Protein AF-A0A962M7T5-F1 (afdb_monomer_lite)

Radius of gyration: 14.4 Å; chains: 1; bounding box: 27×33×38 Å

Secondary structure (DSSP, 8-state):
--HHHHHHHHHHHHHHHHHHHTSS-----SS--HHHHHHHHHHHHHHHHHHHHH--TT-HHHHHHHHHHHHHHHHHHHHTTPPPP-

Foldseek 3Di:
DDPVVVVVLVVVLVVVVVVVVVPVPDPPPPDCDPVNLVVLLVVLQVQLVVLVVVDDPVSVRSVVSVSVNVSSVVVVCVVVVPDDDD

pLDDT: mean 78.55, std 16.33, range [43.91, 97.94]

Sequence (86 aa):
MKREEVFNVISGERDYQEGQKRIKESHVVEDFPLSSGMEAIRYNLDKSNKAWYTGKEPYSEAMDYIRKIAAICVQMGEQYGMPKRY

Structure (mmCIF, N/CA/C/O backbone):
data_AF-A0A962M7T5-F1
#
_entry.id   AF-A0A962M7T5-F1
#
loop_
_atom_site.group_PDB
_atom_site.id
_atom_site.type_symbol
_atom_site.label_atom_id
_atom_site.label_alt_id
_atom_site.label_comp_id
_atom_site.label_asym_id
_atom_site.label_entity_id
_atom_site.label_seq_id
_atom_site.pdbx_PDB_ins_code
_atom_site.Cartn_x
_atom_site.Cartn_y
_atom_site.Cartn_z
_atom_site.occupancy
_atom_site.B_iso_or_equiv
_atom_site.auth_seq_id
_atom_site.auth_comp_id
_atom_site.auth_asym_id
_atom_site.auth_atom_id
_atom_site.pdbx_PDB_model_num
ATOM 1 N N . MET A 1 1 ? -12.306 -14.321 6.059 1.00 53.47 1 MET A N 1
ATOM 2 C CA . MET A 1 1 ? -12.008 -13.886 4.683 1.00 53.47 1 MET A CA 1
ATOM 3 C C . MET A 1 1 ? -11.252 -14.999 3.978 1.00 53.47 1 MET A C 1
ATOM 5 O O . MET A 1 1 ? -10.239 -15.456 4.502 1.00 53.47 1 MET A O 1
ATOM 9 N N . LYS A 1 2 ? -11.782 -15.507 2.867 1.00 71.06 2 LYS A N 1
ATOM 10 C CA . LYS A 1 2 ? -11.158 -16.578 2.076 1.00 71.06 2 LYS A CA 1
ATOM 11 C C . LYS A 1 2 ? -10.132 -15.976 1.111 1.00 71.06 2 LYS A C 1
ATOM 13 O O . LYS A 1 2 ? -10.275 -14.837 0.683 1.00 71.06 2 LYS A O 1
ATOM 18 N N . ARG A 1 3 ? -9.100 -16.739 0.740 1.00 63.66 3 ARG A N 1
ATOM 19 C CA . ARG A 1 3 ? -8.028 -16.289 -0.174 1.00 63.66 3 ARG A CA 1
ATOM 20 C C . ARG A 1 3 ? -8.567 -15.769 -1.517 1.00 63.66 3 ARG A C 1
ATOM 22 O O . ARG A 1 3 ? -8.028 -14.811 -2.058 1.00 63.66 3 ARG A O 1
ATOM 29 N N . GLU A 1 4 ? -9.648 -16.366 -2.011 1.00 74.25 4 GLU A N 1
ATOM 30 C CA . GLU A 1 4 ? -10.348 -15.957 -3.238 1.00 74.25 4 GLU A CA 1
ATOM 31 C C . GLU A 1 4 ? -10.936 -14.542 -3.144 1.00 74.25 4 GLU A C 1
ATOM 33 O O . GLU A 1 4 ? -10.853 -13.777 -4.100 1.00 74.25 4 GLU A O 1
ATOM 38 N N . GLU A 1 5 ? -11.452 -14.147 -1.977 1.00 62.56 5 GLU A N 1
ATOM 39 C CA . GLU A 1 5 ? -12.001 -12.801 -1.760 1.00 62.56 5 GLU A CA 1
ATOM 40 C C . GLU A 1 5 ? -10.901 -11.735 -1.834 1.00 62.56 5 GLU A C 1
ATOM 42 O O . GLU A 1 5 ? -11.115 -10.660 -2.386 1.00 62.56 5 GLU A O 1
ATOM 47 N N . VAL A 1 6 ? -9.698 -12.052 -1.344 1.00 61.56 6 VAL A N 1
ATOM 48 C CA . VAL A 1 6 ? -8.539 -11.145 -1.398 1.00 61.56 6 VAL A CA 1
ATOM 49 C C . VAL A 1 6 ? -8.081 -10.923 -2.836 1.00 61.56 6 VAL A C 1
ATOM 51 O O . VAL A 1 6 ? -7.823 -9.788 -3.230 1.00 61.56 6 VAL A O 1
ATOM 54 N N . PHE A 1 7 ? -8.003 -11.990 -3.634 1.00 67.19 7 PHE A N 1
ATOM 55 C CA . PHE A 1 7 ? -7.617 -11.869 -5.038 1.00 67.19 7 PHE A CA 1
ATOM 56 C C . PHE A 1 7 ? -8.654 -11.109 -5.860 1.00 67.19 7 PHE A C 1
ATOM 58 O O . PHE A 1 7 ? -8.261 -10.274 -6.665 1.00 67.19 7 PHE A O 1
ATOM 65 N N . ASN A 1 8 ? -9.948 -11.312 -5.604 1.00 71.38 8 ASN A N 1
ATOM 66 C CA . ASN A 1 8 ? -11.004 -10.564 -6.287 1.00 71.38 8 ASN A CA 1
ATOM 67 C C . ASN A 1 8 ? -10.932 -9.057 -5.998 1.00 71.38 8 ASN A C 1
ATOM 69 O O . ASN A 1 8 ? -11.132 -8.253 -6.905 1.00 71.38 8 ASN A O 1
ATOM 73 N N . VAL A 1 9 ? -10.602 -8.663 -4.762 1.00 68.31 9 VAL A N 1
ATOM 74 C CA . VAL A 1 9 ? -10.385 -7.248 -4.420 1.00 68.31 9 VAL A CA 1
ATOM 75 C C . VAL A 1 9 ? -9.178 -6.688 -5.174 1.00 68.31 9 VAL A C 1
ATOM 77 O O . VAL A 1 9 ? -9.289 -5.633 -5.786 1.00 68.31 9 VAL A O 1
ATOM 80 N N . ILE A 1 10 ? -8.050 -7.408 -5.201 1.00 69.69 10 ILE A N 1
ATOM 81 C CA . ILE A 1 10 ? -6.844 -6.981 -5.934 1.00 69.69 10 ILE A CA 1
ATOM 82 C C . ILE A 1 10 ? -7.122 -6.855 -7.440 1.00 69.69 10 ILE A C 1
ATOM 84 O O . ILE A 1 10 ? -6.664 -5.902 -8.069 1.00 69.69 10 ILE A O 1
ATOM 88 N N . SER A 1 11 ? -7.885 -7.784 -8.018 1.00 68.75 11 SER A N 1
ATOM 89 C CA . SER A 1 11 ? -8.312 -7.714 -9.418 1.00 68.75 11 SER A CA 1
ATOM 90 C C . SER A 1 11 ? -9.162 -6.472 -9.698 1.00 68.75 11 SER A C 1
ATOM 92 O O . SER A 1 11 ? -8.887 -5.773 -10.667 1.00 68.75 11 SER A O 1
ATOM 94 N N . GLY A 1 12 ? -10.113 -6.133 -8.820 1.00 70.81 12 GLY A N 1
ATOM 95 C CA . GLY A 1 12 ? -10.933 -4.925 -8.971 1.00 70.81 12 GLY A CA 1
ATOM 96 C C . GLY A 1 12 ? -10.131 -3.618 -8.909 1.00 70.81 12 GLY A C 1
ATOM 97 O O . GLY A 1 12 ? -10.435 -2.669 -9.629 1.00 70.81 12 GLY A O 1
ATOM 98 N N . GLU A 1 13 ? -9.063 -3.568 -8.109 1.00 69.12 13 GLU A N 1
ATOM 99 C CA . GLU A 1 13 ? -8.152 -2.412 -8.085 1.00 69.12 13 GLU A CA 1
ATOM 100 C C . GLU A 1 13 ? -7.377 -2.270 -9.407 1.00 69.12 13 GLU A C 1
ATOM 102 O O . GLU A 1 13 ? -7.139 -1.155 -9.877 1.00 69.12 13 GLU A O 1
ATOM 107 N N . ARG A 1 14 ? -7.023 -3.391 -10.051 1.00 67.19 14 ARG A N 1
ATOM 108 C CA . ARG A 1 14 ? -6.386 -3.384 -11.375 1.00 67.19 14 ARG A CA 1
ATOM 109 C C . ARG A 1 14 ? -7.334 -2.866 -12.454 1.00 67.19 14 ARG A C 1
ATOM 111 O O . ARG A 1 14 ? -6.931 -2.024 -13.254 1.00 67.19 14 ARG A O 1
ATOM 118 N N . ASP A 1 15 ? -8.592 -3.296 -12.424 1.00 72.31 15 ASP A N 1
ATOM 119 C CA . ASP A 1 15 ? -9.624 -2.819 -13.351 1.00 72.31 15 ASP A CA 1
ATOM 120 C C . ASP A 1 15 ? -9.853 -1.305 -13.204 1.00 72.31 15 ASP A C 1
ATOM 122 O O . ASP A 1 15 ? -9.988 -0.583 -14.196 1.00 72.31 15 ASP A O 1
ATOM 126 N N . TYR A 1 16 ? -9.822 -0.791 -11.969 1.00 71.50 16 TYR A N 1
ATOM 127 C CA . TYR A 1 16 ? -9.885 0.646 -11.701 1.00 71.50 16 TYR A CA 1
ATOM 128 C C . TYR A 1 16 ? -8.681 1.395 -12.295 1.00 71.50 16 TYR A C 1
ATOM 130 O O . TYR A 1 16 ? -8.861 2.409 -12.975 1.00 71.50 16 TYR A O 1
ATOM 138 N N . GLN A 1 17 ? -7.459 0.888 -12.097 1.00 60.38 17 GLN A N 1
ATOM 139 C CA . GLN A 1 17 ? -6.247 1.480 -12.676 1.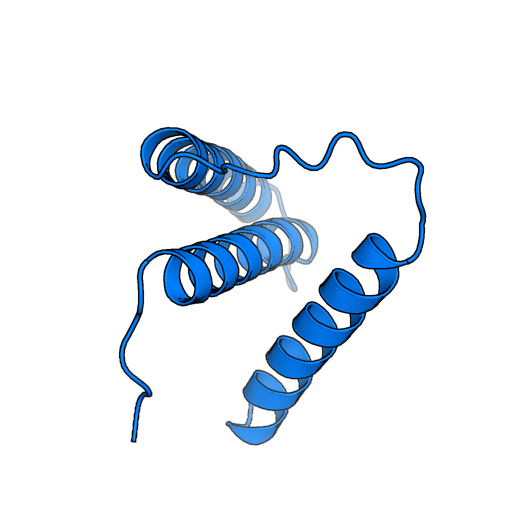00 60.38 17 GLN A CA 1
ATOM 140 C C . GLN A 1 17 ? -6.282 1.503 -14.213 1.00 60.38 17 GLN A C 1
ATOM 142 O O . GLN A 1 17 ? -5.922 2.511 -14.828 1.00 60.38 17 GLN A O 1
ATOM 147 N N . GLU A 1 18 ? -6.742 0.425 -14.851 1.00 67.81 18 GLU A N 1
ATOM 148 C CA . GLU A 1 18 ? -6.899 0.363 -16.308 1.00 67.81 18 GLU A CA 1
ATOM 149 C C . GLU A 1 18 ? -7.994 1.308 -16.824 1.00 67.81 18 GLU A C 1
ATOM 151 O O . GLU A 1 18 ? -7.827 1.931 -17.878 1.00 67.81 18 GLU A O 1
ATOM 156 N N . GLY A 1 19 ? -9.085 1.474 -16.071 1.00 64.94 19 GLY A N 1
ATOM 157 C CA . GLY A 1 19 ? -10.150 2.431 -16.377 1.00 64.94 19 GLY A CA 1
ATOM 158 C C . GLY A 1 19 ? -9.668 3.885 -16.364 1.00 64.94 19 GLY A C 1
ATOM 159 O O . GLY A 1 19 ? -10.000 4.652 -17.269 1.00 64.94 19 GLY A O 1
ATOM 160 N N . GLN A 1 20 ? -8.821 4.254 -15.399 1.00 59.81 20 GLN A N 1
ATOM 161 C CA . GLN A 1 20 ? -8.260 5.608 -15.288 1.00 59.81 20 GLN A CA 1
ATOM 162 C C . GLN A 1 20 ? -7.264 5.936 -16.414 1.00 59.81 20 GLN A C 1
ATOM 164 O O . GLN A 1 20 ? -7.218 7.076 -16.871 1.00 59.81 20 GLN A O 1
ATOM 169 N N . LYS A 1 21 ? -6.528 4.947 -16.946 1.00 56.97 21 LYS A N 1
ATOM 170 C CA . LYS A 1 21 ? -5.639 5.139 -18.114 1.00 56.97 21 LYS A CA 1
ATOM 171 C C . LYS A 1 21 ? -6.385 5.547 -19.394 1.00 56.97 21 LYS A C 1
ATOM 173 O O . LYS A 1 21 ? -5.777 6.134 -20.287 1.00 56.97 21 LYS A O 1
ATOM 178 N N . ARG A 1 22 ? -7.684 5.235 -19.517 1.00 54.88 22 ARG A N 1
ATOM 179 C CA . ARG A 1 22 ? -8.500 5.571 -20.704 1.00 54.88 22 ARG A CA 1
ATOM 180 C C . ARG A 1 22 ? -9.039 7.004 -20.691 1.00 54.88 22 A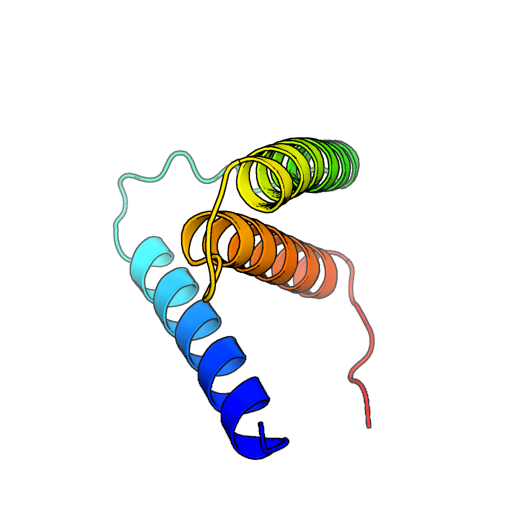RG A C 1
ATOM 182 O O . ARG A 1 22 ? -9.432 7.503 -21.744 1.00 54.88 22 ARG A O 1
ATOM 189 N N . ILE A 1 23 ? -9.032 7.677 -19.542 1.00 54.69 23 ILE A N 1
ATOM 190 C CA . ILE A 1 23 ? -9.469 9.068 -19.405 1.00 54.69 23 ILE A CA 1
ATOM 191 C C . ILE A 1 23 ? -8.240 9.953 -19.640 1.00 54.69 23 ILE A C 1
ATOM 193 O O . ILE A 1 23 ? -7.423 10.177 -18.753 1.00 54.69 23 ILE A O 1
ATOM 197 N N . LYS A 1 24 ? -8.079 10.419 -20.883 1.00 44.97 24 LYS A N 1
ATOM 198 C CA . LYS A 1 24 ? -6.946 11.227 -21.378 1.00 44.97 24 LYS A CA 1
ATOM 199 C C . LYS A 1 24 ? -6.938 12.684 -20.864 1.00 44.97 24 LYS A C 1
ATOM 201 O O . LYS A 1 24 ? -6.534 13.593 -21.577 1.00 44.97 24 LYS A O 1
ATOM 206 N N . GLU A 1 25 ? -7.348 12.895 -19.620 1.00 45.69 25 GLU A N 1
ATOM 207 C CA . GLU A 1 25 ? -7.039 14.080 -18.814 1.00 45.69 25 GLU A CA 1
ATOM 208 C C . GLU A 1 25 ? -6.432 13.571 -17.516 1.00 45.69 25 GLU A C 1
ATOM 210 O O . GLU A 1 25 ? -7.066 13.545 -16.465 1.00 45.69 25 GLU A O 1
ATOM 215 N N . SER A 1 26 ? -5.215 13.054 -17.596 1.00 44.44 26 SER A N 1
ATOM 216 C CA . SER A 1 26 ? -4.561 12.576 -16.400 1.00 44.44 26 SER A CA 1
ATOM 217 C C . SER A 1 26 ? -3.153 13.109 -16.358 1.00 44.44 26 SER A C 1
ATOM 219 O O . SER A 1 26 ? -2.291 12.720 -17.140 1.00 44.44 26 SER A O 1
ATOM 221 N N . HIS A 1 27 ? -2.929 13.994 -15.393 1.00 43.91 27 HIS A N 1
ATOM 222 C CA . HIS A 1 27 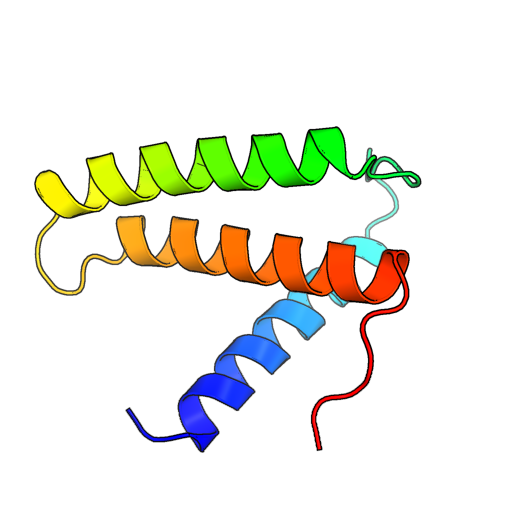? -1.618 14.313 -14.851 1.00 43.91 27 HIS A CA 1
ATOM 223 C C . HIS A 1 27 ? -1.001 13.078 -14.152 1.00 43.91 27 HIS A C 1
ATOM 225 O O . HIS A 1 27 ? -0.411 13.207 -13.079 1.00 43.91 27 HIS A O 1
ATOM 231 N N . VAL A 1 28 ? -1.168 11.865 -14.706 1.00 47.09 28 VAL A N 1
ATOM 232 C CA . VAL A 1 28 ? -0.424 10.687 -14.265 1.00 47.09 28 VAL A CA 1
ATOM 233 C C . VAL A 1 28 ? 1.015 10.967 -14.643 1.00 47.09 28 VAL A C 1
ATOM 235 O O . VAL A 1 28 ? 1.381 10.960 -15.814 1.00 47.09 28 VAL A O 1
ATOM 238 N N . VAL A 1 29 ? 1.819 11.268 -13.633 1.00 50.66 29 VAL A N 1
ATOM 239 C CA . VAL A 1 29 ? 3.265 11.362 -13.766 1.00 50.66 29 VAL A CA 1
ATOM 240 C C . VAL A 1 29 ? 3.747 9.998 -14.276 1.00 50.66 29 VAL A C 1
ATOM 242 O O . VAL A 1 29 ? 3.632 9.003 -13.563 1.00 50.66 29 VAL A O 1
ATOM 245 N N . GLU A 1 30 ? 4.184 9.943 -15.538 1.00 50.25 30 GLU A N 1
ATOM 246 C CA . GLU A 1 30 ? 4.569 8.697 -16.224 1.00 50.25 30 GLU A CA 1
ATOM 247 C C . GLU A 1 30 ? 5.765 8.016 -15.550 1.00 50.25 30 GLU A C 1
ATOM 249 O O . GLU A 1 30 ? 5.817 6.790 -15.482 1.00 50.25 30 GLU A O 1
ATOM 254 N N . ASP A 1 31 ? 6.663 8.805 -14.962 1.00 56.31 31 ASP A N 1
ATOM 255 C CA . ASP A 1 31 ? 7.674 8.325 -14.031 1.00 56.31 31 ASP A CA 1
ATOM 256 C C . ASP A 1 31 ? 7.192 8.580 -12.613 1.00 56.31 31 ASP A C 1
ATOM 258 O O . ASP A 1 31 ? 7.267 9.702 -12.125 1.00 56.31 31 ASP A O 1
ATOM 262 N N . PHE A 1 32 ? 6.704 7.548 -11.930 1.00 66.31 32 PHE A N 1
ATOM 263 C CA . PHE A 1 32 ? 6.493 7.609 -10.490 1.00 66.31 32 PHE A CA 1
ATOM 264 C C . PHE A 1 32 ? 7.822 7.236 -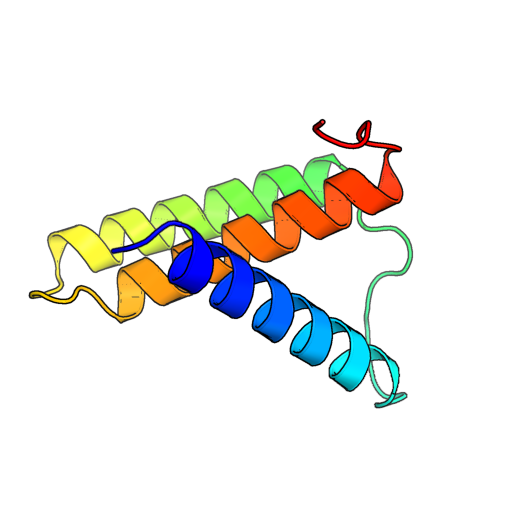9.818 1.00 66.31 32 PHE A C 1
ATOM 266 O O . PHE A 1 32 ? 8.162 6.050 -9.778 1.00 66.31 32 PHE A O 1
ATOM 273 N N . PRO A 1 33 ? 8.642 8.200 -9.350 1.00 80.44 33 PRO A N 1
ATOM 274 C CA . PRO A 1 33 ? 9.936 7.87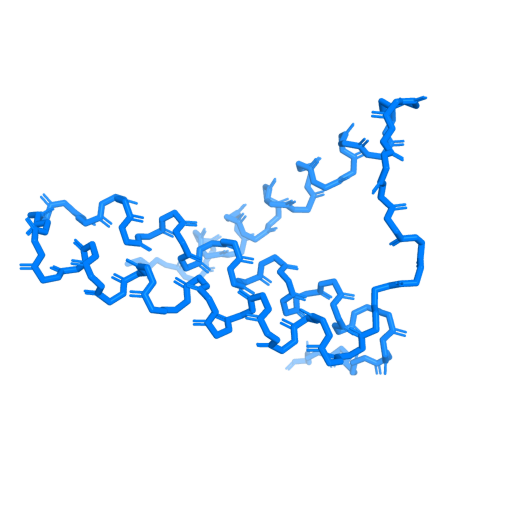6 -8.772 1.00 80.44 33 PRO A CA 1
ATOM 275 C C . PRO A 1 33 ? 9.725 7.029 -7.518 1.00 80.44 33 PRO A C 1
ATOM 277 O O . PRO A 1 33 ? 8.810 7.293 -6.735 1.00 80.44 33 PRO A O 1
ATOM 280 N N . LEU A 1 34 ? 10.596 6.044 -7.292 1.00 80.94 34 LEU A N 1
ATOM 281 C CA . LEU A 1 34 ? 10.543 5.159 -6.125 1.00 80.94 34 LEU A CA 1
ATOM 282 C C . LEU A 1 34 ? 10.330 5.944 -4.819 1.00 80.94 34 LEU A C 1
ATOM 284 O O . LEU A 1 34 ? 9.502 5.565 -3.994 1.00 80.94 34 LEU A O 1
ATOM 288 N N . SER A 1 35 ? 11.032 7.070 -4.662 1.00 86.31 35 SER A N 1
ATOM 289 C CA . SER A 1 35 ? 10.914 7.963 -3.507 1.00 86.31 35 SER A CA 1
ATOM 290 C C . SER A 1 35 ? 9.510 8.553 -3.341 1.00 86.31 35 SER A C 1
ATOM 292 O O . SER A 1 35 ? 8.988 8.565 -2.229 1.00 86.31 35 SER A O 1
ATOM 294 N N . SER A 1 36 ? 8.868 8.992 -4.425 1.00 87.62 36 SER A N 1
ATOM 295 C CA . SER A 1 36 ? 7.493 9.499 -4.401 1.00 87.62 36 SER A CA 1
ATOM 296 C C . SER A 1 36 ? 6.499 8.405 -4.026 1.00 87.62 36 SER A C 1
ATOM 298 O O . SER A 1 36 ? 5.565 8.667 -3.270 1.00 87.62 36 SER A O 1
ATOM 300 N N . GLY A 1 37 ? 6.724 7.170 -4.482 1.00 89.62 37 GLY A N 1
ATOM 301 C CA . GLY A 1 37 ? 5.905 6.032 -4.074 1.00 89.62 37 GLY A CA 1
ATOM 302 C C . GLY A 1 37 ? 6.064 5.663 -2.609 1.00 89.62 37 GLY A C 1
ATOM 303 O O . GLY A 1 37 ? 5.065 5.472 -1.917 1.00 89.62 37 GLY A O 1
ATOM 304 N N . MET A 1 38 ? 7.294 5.661 -2.096 1.00 91.12 38 MET A N 1
ATOM 305 C CA . MET A 1 38 ? 7.547 5.453 -0.669 1.00 91.12 38 MET A CA 1
ATOM 306 C C . MET A 1 38 ? 6.904 6.546 0.193 1.00 91.12 38 MET A C 1
ATOM 308 O O . MET A 1 38 ? 6.302 6.237 1.224 1.00 91.12 38 MET A O 1
ATOM 312 N N . GLU A 1 39 ? 6.967 7.807 -0.236 1.00 95.44 39 GLU A N 1
ATOM 313 C CA . GLU A 1 39 ? 6.324 8.908 0.482 1.00 95.44 39 GLU A CA 1
ATOM 314 C C . GLU A 1 39 ? 4.795 8.806 0.434 1.00 95.44 39 GLU A C 1
ATOM 316 O O . GLU A 1 39 ? 4.130 8.983 1.454 1.00 95.44 39 GLU A O 1
ATOM 321 N N . ALA A 1 40 ? 4.223 8.441 -0.717 1.00 91.81 40 ALA A N 1
ATOM 322 C CA . ALA A 1 40 ? 2.789 8.209 -0.849 1.00 91.81 40 ALA A CA 1
ATOM 323 C C . ALA A 1 40 ? 2.309 7.051 0.043 1.00 91.81 40 ALA A C 1
ATOM 325 O O . ALA A 1 40 ? 1.246 7.153 0.662 1.00 91.81 40 ALA A O 1
ATOM 326 N N . ILE A 1 41 ? 3.094 5.974 0.168 1.00 95.12 41 ILE A N 1
ATOM 327 C CA . ILE A 1 41 ? 2.823 4.884 1.116 1.00 95.12 41 ILE A CA 1
ATOM 328 C C . ILE A 1 41 ? 2.839 5.416 2.549 1.00 95.12 41 ILE A C 1
ATOM 330 O O . ILE A 1 41 ? 1.879 5.198 3.288 1.00 95.12 41 ILE A O 1
ATOM 334 N N . ARG A 1 42 ? 3.889 6.151 2.939 1.00 97.12 42 ARG A N 1
ATOM 335 C CA . ARG A 1 42 ? 4.024 6.719 4.290 1.00 97.12 42 ARG A CA 1
ATOM 336 C C . ARG A 1 42 ? 2.848 7.628 4.644 1.00 97.12 42 ARG A C 1
ATOM 338 O O . ARG A 1 42 ? 2.273 7.497 5.723 1.00 97.12 42 ARG A O 1
ATOM 345 N N . TYR A 1 43 ? 2.461 8.502 3.720 1.00 97.00 43 TYR A N 1
ATOM 346 C CA . TYR A 1 43 ? 1.330 9.411 3.872 1.00 97.00 43 TYR A CA 1
ATOM 347 C C . TYR A 1 43 ? 0.004 8.670 4.079 1.00 97.00 43 TYR A C 1
ATOM 349 O O . TYR A 1 43 ? -0.753 8.987 4.999 1.00 97.00 43 TYR A O 1
ATOM 357 N N . ASN A 1 44 ? -0.289 7.667 3.245 1.00 96.31 44 ASN A N 1
ATOM 358 C CA . ASN A 1 44 ? -1.525 6.895 3.381 1.00 96.31 44 ASN A CA 1
ATOM 359 C C . ASN A 1 44 ? -1.512 6.021 4.642 1.00 96.31 44 ASN A C 1
ATOM 361 O O . ASN A 1 44 ? -2.560 5.843 5.257 1.00 96.31 44 ASN A O 1
ATOM 365 N N . LEU A 1 45 ? -0.349 5.529 5.075 1.00 97.75 45 LEU A N 1
ATOM 366 C CA . LEU A 1 45 ? -0.230 4.764 6.314 1.00 97.75 45 LEU A CA 1
ATOM 367 C C . LEU A 1 45 ? -0.524 5.632 7.542 1.00 97.75 45 LEU A C 1
ATOM 369 O O . LEU A 1 45 ? -1.276 5.211 8.417 1.00 97.75 45 LEU A O 1
ATOM 373 N N . ASP A 1 46 ? 0.001 6.859 7.588 1.00 97.94 46 ASP A N 1
ATOM 374 C CA . ASP A 1 46 ? -0.316 7.818 8.653 1.00 97.94 46 ASP A CA 1
ATOM 375 C C . ASP A 1 46 ? -1.824 8.116 8.715 1.00 97.94 46 ASP A C 1
ATOM 377 O O . ASP A 1 46 ? -2.435 8.071 9.785 1.00 97.94 46 ASP A O 1
ATOM 381 N N . LYS A 1 47 ? -2.461 8.326 7.557 1.00 96.69 47 LYS A N 1
ATOM 382 C CA . LYS A 1 47 ? -3.916 8.508 7.480 1.00 96.69 47 LYS A CA 1
ATOM 383 C C . LYS A 1 47 ? -4.701 7.275 7.916 1.00 96.69 47 LYS A C 1
ATOM 385 O O . LYS A 1 47 ? -5.665 7.418 8.664 1.00 96.69 47 LYS A O 1
ATOM 390 N N . SER A 1 48 ? -4.275 6.085 7.498 1.00 97.00 48 SER A N 1
ATOM 391 C CA . SER A 1 48 ? -4.884 4.823 7.922 1.00 97.00 48 SER A CA 1
ATOM 392 C C . SER A 1 48 ? -4.811 4.661 9.434 1.00 97.00 48 SER A C 1
ATOM 394 O O . SER A 1 48 ? -5.806 4.305 10.055 1.00 97.00 48 SER A O 1
ATOM 396 N N . ASN A 1 49 ? -3.656 4.949 10.037 1.00 97.06 49 ASN A N 1
ATOM 397 C CA . ASN A 1 49 ? -3.473 4.859 11.482 1.00 97.06 49 ASN A CA 1
ATOM 398 C C . ASN A 1 49 ? -4.408 5.828 12.211 1.00 97.06 49 ASN A C 1
ATOM 400 O O . ASN A 1 49 ? -5.106 5.427 13.138 1.00 97.06 49 ASN A O 1
ATOM 404 N N . LYS A 1 50 ? -4.481 7.086 11.760 1.00 96.31 50 LYS A N 1
ATOM 405 C CA . LYS A 1 50 ? -5.409 8.077 12.326 1.00 96.31 50 LYS A CA 1
ATOM 406 C C . LYS A 1 50 ? -6.862 7.607 12.236 1.00 96.31 50 LYS A C 1
ATOM 408 O O . LYS A 1 50 ? -7.543 7.594 13.255 1.00 96.31 50 LYS A O 1
ATOM 413 N N . ALA A 1 51 ? -7.297 7.162 11.056 1.00 95.00 51 ALA A N 1
ATOM 414 C CA . ALA A 1 51 ? -8.653 6.664 10.823 1.00 95.00 51 ALA A CA 1
ATOM 415 C C . ALA A 1 51 ? -8.968 5.378 11.605 1.00 95.00 51 ALA A C 1
ATOM 417 O O . ALA A 1 51 ? -10.112 5.147 11.985 1.00 95.00 51 ALA A O 1
ATOM 418 N N . TRP A 1 52 ? -7.967 4.539 11.879 1.00 94.75 52 TRP A N 1
ATOM 419 C CA . TRP A 1 52 ? -8.131 3.335 12.692 1.00 94.75 52 TRP A CA 1
ATOM 420 C C . TRP A 1 52 ? -8.454 3.674 14.150 1.00 94.75 52 TRP A C 1
ATOM 422 O O . TRP A 1 52 ? -9.376 3.103 14.725 1.00 94.75 52 TRP A O 1
ATOM 432 N N . TYR A 1 53 ? -7.727 4.629 14.740 1.00 93.31 53 TYR A N 1
ATOM 433 C CA . TYR A 1 53 ? -7.919 5.013 16.142 1.00 93.31 53 TYR A CA 1
ATOM 434 C C . TYR A 1 53 ? -9.175 5.855 16.390 1.00 93.31 53 TYR A C 1
ATOM 436 O O . TYR A 1 53 ? -9.691 5.848 17.505 1.00 93.31 53 TYR A O 1
ATOM 444 N N . THR A 1 54 ? -9.669 6.581 15.385 1.00 91.69 54 THR A N 1
ATOM 445 C CA . THR A 1 54 ? -10.909 7.372 15.496 1.00 91.69 54 THR A CA 1
ATOM 446 C C . THR A 1 54 ? -12.140 6.653 14.946 1.00 91.69 54 THR A C 1
ATOM 448 O O . THR A 1 54 ? -13.268 7.064 15.222 1.00 91.69 54 THR A O 1
ATOM 451 N N . GLY A 1 55 ? -11.939 5.604 14.151 1.00 88.56 55 GLY A N 1
ATOM 452 C CA . GLY A 1 55 ? -12.994 4.853 13.493 1.00 88.56 55 GLY A CA 1
ATOM 453 C C . GLY A 1 55 ? -13.661 3.812 14.388 1.00 88.56 55 GLY A C 1
ATOM 454 O O . GLY A 1 55 ? -13.241 3.518 15.506 1.00 88.56 55 GLY A O 1
ATOM 455 N N . LYS A 1 56 ? -14.718 3.213 13.845 1.00 87.88 56 LYS A N 1
ATOM 456 C CA . LYS A 1 56 ? -15.403 2.050 14.415 1.00 87.88 56 LYS A CA 1
ATOM 457 C C . LYS A 1 56 ? -15.463 0.941 13.378 1.00 87.88 56 LYS A C 1
ATOM 459 O O . LYS A 1 56 ? -15.457 1.224 12.178 1.00 87.88 56 LYS A O 1
ATOM 464 N N . GLU A 1 57 ? -15.544 -0.302 13.840 1.00 89.56 57 GLU A N 1
ATOM 465 C CA . GLU A 1 57 ? -15.674 -1.474 12.974 1.00 89.56 57 GLU A CA 1
ATOM 466 C C . GLU A 1 57 ? -16.817 -1.269 11.954 1.00 89.56 57 GLU A C 1
ATOM 468 O O . GLU A 1 57 ? -17.894 -0.796 12.340 1.00 89.56 57 GLU A O 1
ATOM 473 N N . PRO A 1 58 ? -16.594 -1.530 10.648 1.00 91.12 58 PRO A N 1
ATOM 474 C CA . PRO A 1 58 ? -15.482 -2.272 10.031 1.00 91.12 58 PRO A CA 1
ATOM 475 C C . PRO A 1 58 ? -14.244 -1.439 9.636 1.00 91.12 58 PRO A C 1
ATOM 477 O O . PRO A 1 58 ? -13.431 -1.902 8.841 1.00 91.12 58 PRO A O 1
ATOM 480 N N . TYR A 1 59 ? -14.085 -0.220 10.162 1.00 94.31 59 TYR A N 1
ATOM 481 C CA . TYR A 1 59 ? -12.953 0.678 9.878 1.00 94.31 59 TYR A CA 1
ATOM 482 C C . TYR A 1 59 ? -12.794 1.013 8.387 1.00 94.31 59 TYR A C 1
ATOM 484 O O . TYR A 1 59 ? -11.678 1.061 7.868 1.00 94.31 59 TYR A O 1
ATOM 492 N N . SER A 1 60 ? -13.912 1.250 7.690 1.00 93.38 60 SER A N 1
ATOM 493 C CA . SER A 1 60 ? -13.942 1.454 6.233 1.00 93.38 60 SER A CA 1
ATOM 494 C C . SER A 1 60 ? -12.949 2.515 5.753 1.00 93.38 60 SER A C 1
ATOM 496 O O . SER A 1 60 ? -12.212 2.271 4.807 1.00 93.38 60 SER A O 1
ATOM 498 N N . GLU A 1 61 ? -12.851 3.644 6.456 1.00 92.75 61 GLU A N 1
ATOM 499 C CA . GLU A 1 61 ? -11.931 4.724 6.088 1.00 92.75 61 GLU A CA 1
ATOM 500 C C . GLU A 1 61 ? -10.454 4.310 6.215 1.00 92.75 61 GLU A C 1
ATOM 502 O O . GLU A 1 61 ? -9.645 4.605 5.335 1.00 92.75 61 GLU A O 1
ATOM 507 N N . ALA A 1 62 ? -10.090 3.578 7.273 1.00 95.69 62 ALA A N 1
ATOM 508 C CA . ALA A 1 62 ? -8.742 3.030 7.396 1.00 95.69 62 ALA A CA 1
ATOM 509 C C . ALA A 1 62 ? -8.462 2.038 6.256 1.00 95.69 62 ALA A C 1
ATOM 511 O O . ALA A 1 62 ? -7.416 2.107 5.612 1.00 95.69 62 ALA A O 1
ATOM 512 N N . MET A 1 63 ? -9.429 1.168 5.945 1.00 96.69 63 MET A N 1
ATOM 513 C CA . MET A 1 63 ? -9.307 0.197 4.856 1.00 96.69 63 MET A CA 1
ATOM 514 C C . MET A 1 63 ? -9.154 0.858 3.481 1.00 96.69 63 MET A C 1
ATOM 516 O O . MET A 1 63 ? -8.394 0.351 2.657 1.00 96.69 63 MET A O 1
ATOM 520 N N . ASP A 1 64 ? -9.785 2.007 3.238 1.00 94.56 64 ASP A N 1
ATOM 521 C CA . ASP A 1 64 ? -9.619 2.759 1.990 1.00 94.56 64 ASP A CA 1
ATOM 522 C C . ASP A 1 64 ? -8.174 3.245 1.802 1.00 94.56 64 ASP A C 1
ATOM 524 O O . ASP A 1 64 ? -7.615 3.161 0.704 1.00 94.56 64 ASP A O 1
ATOM 528 N N . TYR A 1 65 ? -7.525 3.714 2.871 1.00 95.44 65 TYR A N 1
ATOM 529 C CA . TYR A 1 65 ? -6.108 4.082 2.818 1.00 95.44 65 TYR A CA 1
ATOM 530 C C . TYR A 1 65 ? -5.201 2.861 2.631 1.00 95.44 65 TYR A C 1
ATOM 532 O O . TYR A 1 65 ? -4.248 2.928 1.852 1.00 95.44 65 TYR A O 1
ATOM 540 N N . ILE A 1 66 ? -5.518 1.727 3.265 1.00 95.75 66 ILE A N 1
ATOM 541 C CA . ILE A 1 66 ? -4.792 0.467 3.049 1.00 95.75 66 ILE A CA 1
ATOM 542 C C . ILE A 1 66 ? -4.898 -0.005 1.591 1.00 95.75 66 ILE A C 1
ATOM 544 O O . ILE A 1 66 ? -3.895 -0.428 1.013 1.00 95.75 66 ILE A O 1
ATOM 548 N N . ARG A 1 67 ? -6.070 0.114 0.953 1.00 92.31 67 ARG A N 1
ATOM 549 C CA . ARG A 1 67 ? -6.241 -0.225 -0.472 1.00 92.31 67 ARG A CA 1
ATOM 550 C C . ARG A 1 67 ? -5.371 0.644 -1.377 1.00 92.31 67 ARG A C 1
ATOM 552 O O . ARG A 1 67 ? -4.696 0.117 -2.258 1.00 92.31 67 ARG A O 1
ATOM 559 N N . LYS A 1 68 ? -5.289 1.950 -1.102 1.00 89.81 68 LYS A N 1
ATOM 560 C CA . LYS A 1 68 ? -4.385 2.865 -1.826 1.00 89.81 68 LYS A CA 1
ATOM 561 C C . LYS A 1 68 ? -2.919 2.452 -1.688 1.00 89.81 68 LYS A C 1
ATOM 563 O O . LYS A 1 68 ? -2.193 2.465 -2.677 1.00 89.81 68 LYS A O 1
ATOM 568 N N . ILE A 1 69 ? -2.489 2.044 -0.491 1.00 93.12 69 ILE A N 1
ATOM 569 C CA . ILE A 1 69 ? -1.131 1.517 -0.270 1.00 93.12 69 ILE A CA 1
ATOM 570 C C . ILE A 1 69 ? -0.892 0.269 -1.128 1.00 93.12 69 ILE A C 1
ATOM 572 O O . ILE A 1 69 ? 0.139 0.178 -1.790 1.00 93.12 69 ILE A O 1
ATOM 576 N N . ALA A 1 70 ? -1.841 -0.671 -1.160 1.00 91.19 70 ALA A N 1
ATOM 577 C CA . ALA A 1 70 ? -1.722 -1.881 -1.971 1.00 91.19 70 ALA A CA 1
ATOM 578 C C . ALA A 1 70 ? -1.593 -1.5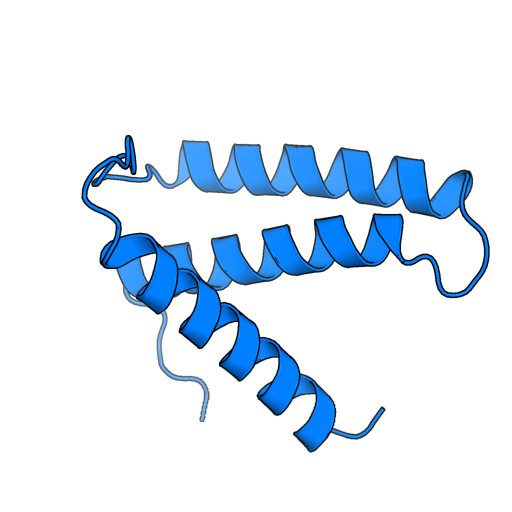62 -3.470 1.00 91.19 70 ALA A C 1
ATOM 580 O O . ALA A 1 70 ? -0.703 -2.099 -4.130 1.00 91.19 70 ALA A O 1
ATOM 581 N N . ALA A 1 71 ? -2.415 -0.642 -3.983 1.00 86.94 71 ALA A N 1
ATOM 582 C CA . ALA A 1 71 ? -2.353 -0.178 -5.367 1.00 86.94 71 ALA A CA 1
ATOM 583 C C . ALA A 1 71 ? -0.981 0.429 -5.720 1.00 86.94 71 ALA A C 1
ATOM 585 O O . ALA A 1 71 ? -0.412 0.085 -6.757 1.00 86.94 71 ALA A O 1
ATOM 586 N N . ILE A 1 72 ? -0.419 1.264 -4.835 1.00 87.69 72 ILE A N 1
ATOM 587 C CA . ILE A 1 72 ? 0.918 1.854 -5.014 1.00 87.69 72 ILE A CA 1
ATOM 588 C C . ILE A 1 72 ? 1.995 0.763 -5.038 1.00 87.69 72 ILE A C 1
ATOM 590 O O . ILE A 1 72 ? 2.848 0.760 -5.923 1.00 87.69 72 ILE A O 1
ATOM 594 N N . CYS A 1 73 ? 1.948 -0.195 -4.108 1.00 89.25 73 CYS A N 1
ATOM 595 C CA . CYS A 1 73 ? 2.905 -1.302 -4.062 1.00 89.25 73 CYS A CA 1
ATOM 596 C C . CYS A 1 73 ? 2.873 -2.160 -5.335 1.00 89.25 73 CYS A C 1
ATOM 598 O O . CYS A 1 73 ? 3.931 -2.564 -5.818 1.00 89.25 73 CYS A O 1
ATOM 600 N N . VAL A 1 74 ? 1.683 -2.437 -5.883 1.00 86.50 74 VAL A N 1
ATOM 601 C CA . VAL A 1 74 ? 1.533 -3.171 -7.150 1.00 86.50 74 VAL A CA 1
ATOM 602 C C . VAL A 1 74 ? 2.121 -2.366 -8.304 1.00 86.50 74 VAL A C 1
ATOM 604 O O . VAL A 1 74 ? 2.952 -2.898 -9.033 1.00 86.50 74 VAL A O 1
ATOM 607 N N . GLN A 1 75 ? 1.772 -1.083 -8.421 1.00 83.38 75 GLN A N 1
ATOM 608 C CA . GLN A 1 75 ? 2.284 -0.212 -9.481 1.00 83.38 75 GLN A CA 1
ATOM 609 C C . GLN A 1 75 ? 3.817 -0.099 -9.440 1.00 83.38 75 GLN A C 1
ATOM 611 O O . GLN A 1 75 ? 4.478 -0.257 -10.464 1.00 83.38 75 GLN A O 1
ATOM 616 N N . MET A 1 76 ? 4.399 0.104 -8.253 1.00 86.25 76 MET A N 1
ATOM 617 C CA . MET A 1 76 ? 5.854 0.111 -8.068 1.00 86.25 76 MET A CA 1
ATOM 618 C C . MET A 1 76 ? 6.466 -1.250 -8.412 1.00 86.25 76 MET A C 1
ATOM 620 O O . MET A 1 76 ? 7.525 -1.315 -9.030 1.00 86.25 76 MET A O 1
ATOM 624 N N . GLY A 1 77 ? 5.806 -2.346 -8.036 1.00 85.88 77 GLY A N 1
ATOM 625 C CA . GLY A 1 77 ? 6.249 -3.688 -8.387 1.00 85.88 77 GLY A CA 1
ATOM 626 C C . GLY A 1 77 ? 6.274 -3.928 -9.897 1.00 85.88 77 GLY A C 1
ATOM 627 O O . GLY A 1 77 ? 7.251 -4.469 -10.402 1.00 85.88 77 GLY A O 1
ATOM 628 N N . GLU A 1 78 ? 5.253 -3.490 -10.629 1.00 83.06 78 GLU A N 1
ATOM 629 C CA . GLU A 1 78 ? 5.217 -3.583 -12.093 1.00 83.06 78 GLU A CA 1
ATOM 630 C C . GLU A 1 78 ? 6.306 -2.714 -12.746 1.00 83.06 78 GLU A C 1
ATOM 632 O O . GLU A 1 78 ? 7.007 -3.185 -13.640 1.00 83.06 78 GLU A O 1
ATOM 637 N N . GLN A 1 79 ? 6.501 -1.482 -12.266 1.00 83.44 79 GLN A N 1
ATOM 638 C CA . GLN A 1 79 ? 7.482 -0.536 -12.812 1.00 83.44 79 GLN A CA 1
ATOM 639 C C . GLN A 1 79 ? 8.937 -0.967 -12.565 1.00 83.44 79 GLN A C 1
ATOM 641 O O . GLN A 1 79 ? 9.784 -0.808 -13.441 1.00 83.44 79 GLN A O 1
ATOM 646 N N . TYR A 1 80 ? 9.236 -1.528 -11.389 1.00 83.75 80 TYR A N 1
ATOM 647 C CA . TYR A 1 80 ? 10.595 -1.907 -10.981 1.00 83.75 80 TYR A CA 1
ATOM 648 C C . TYR A 1 80 ? 10.896 -3.410 -11.129 1.00 83.75 80 TYR A C 1
ATOM 650 O O . TYR A 1 80 ? 11.913 -3.888 -10.629 1.00 83.75 80 TYR A O 1
ATOM 658 N N . GLY A 1 81 ? 10.043 -4.166 -11.829 1.00 83.31 81 GLY A N 1
ATOM 659 C CA . GLY A 1 81 ? 10.323 -5.556 -12.206 1.00 83.31 81 GLY A CA 1
ATOM 660 C C . GLY A 1 81 ? 10.205 -6.571 -11.063 1.00 83.31 81 GLY A C 1
ATOM 661 O O . GLY A 1 81 ? 11.013 -7.496 -10.968 1.00 83.31 81 GLY A O 1
ATOM 662 N N . MET A 1 82 ? 9.206 -6.421 -10.189 1.00 80.50 82 MET A N 1
ATOM 663 C CA . MET A 1 82 ? 8.936 -7.364 -9.104 1.00 80.50 82 MET A CA 1
ATOM 664 C C . MET A 1 82 ? 8.675 -8.773 -9.669 1.00 80.50 82 MET A C 1
ATOM 666 O O . MET A 1 82 ? 7.811 -8.943 -10.536 1.00 80.50 82 MET A O 1
ATOM 670 N N . PRO A 1 83 ? 9.390 -9.807 -9.186 1.00 74.44 83 PRO A N 1
ATOM 671 C CA . PRO A 1 83 ? 9.223 -11.162 -9.689 1.00 74.44 83 PRO A CA 1
ATOM 672 C C . PRO A 1 83 ? 7.815 -11.693 -9.391 1.00 74.44 83 PRO A C 1
ATOM 674 O O . PRO A 1 83 ? 7.235 -11.417 -8.336 1.00 74.44 83 PRO A O 1
ATOM 677 N N . LYS A 1 84 ? 7.272 -12.498 -10.314 1.00 67.75 84 LYS A N 1
ATOM 678 C CA . LYS A 1 84 ? 5.997 -13.200 -10.110 1.00 67.75 84 LYS A CA 1
ATOM 679 C C . LYS A 1 84 ? 6.108 -14.101 -8.878 1.00 67.75 84 LYS A C 1
ATOM 681 O O . LYS A 1 84 ? 7.015 -14.926 -8.803 1.00 67.75 84 LYS A O 1
ATOM 686 N N . ARG A 1 85 ? 5.175 -13.960 -7.934 1.00 64.56 85 ARG A N 1
ATOM 687 C CA . ARG A 1 85 ? 5.041 -14.887 -6.802 1.00 64.56 85 ARG A CA 1
ATOM 688 C C . ARG A 1 85 ? 4.352 -16.161 -7.300 1.00 64.56 85 ARG A C 1
ATOM 690 O O . ARG A 1 85 ? 3.235 -16.075 -7.807 1.00 64.56 85 ARG A O 1
ATOM 697 N N . TYR A 1 86 ? 5.052 -17.287 -7.210 1.00 48.19 86 TYR A N 1
ATOM 698 C CA . TYR A 1 86 ? 4.571 -18.643 -7.500 1.00 48.19 86 TYR A CA 1
ATOM 699 C C . TYR A 1 86 ? 3.922 -19.272 -6.264 1.00 48.19 86 TYR A C 1
ATOM 701 O O . TYR A 1 86 ? 4.388 -18.978 -5.138 1.00 48.19 86 TYR A O 1
#